Protein AF-A0A4Q0VS12-F1 (afdb_monomer_lite)

Sequence (57 aa):
MLTTLLVTMLSVFFVYRYRYRIINIVLGTRWIRRLAVTGALQIPFIKNRLYARFMPF

Foldseek 3Di:
DVVVVVVVVVVVVCCVVCVPVVVCVCVPDPVNVCVVVVVLCVPVVSVVVVCVVVPVD

Secondary structure (DSSP, 8-state):
-HHHHHHHHHHHHHHHHHHHHHHHHHHHSHHHHHHHHHHHHHSHHHHHHHHHHH---

Radius of gyration: 18.69 Å; chains: 1; bounding box: 54×16×35 Å

Structure (mmCIF, N/CA/C/O backbone):
data_AF-A0A4Q0VS12-F1
#
_entry.id   AF-A0A4Q0VS12-F1
#
loop_
_atom_site.group_PDB
_atom_site.id
_atom_site.type_symbol
_atom_site.label_atom_id
_atom_site.label_alt_id
_atom_site.label_comp_id
_atom_site.label_asym_id
_atom_site.label_entity_id
_atom_site.label_seq_id
_atom_site.pdbx_PDB_ins_code
_atom_site.Cartn_x
_atom_site.Cartn_y
_atom_site.Cartn_z
_atom_site.occupancy
_atom_site.B_iso_or_equiv
_atom_site.auth_seq_id
_atom_site.auth_comp_id
_atom_site.auth_asym_id
_atom_site.auth_atom_id
_atom_site.pdbx_PDB_model_num
ATOM 1 N N . MET A 1 1 ? 26.608 -9.336 -13.119 1.00 73.56 1 MET A N 1
ATOM 2 C CA . MET A 1 1 ? 27.101 -8.000 -12.718 1.00 73.56 1 MET A CA 1
ATOM 3 C C . MET A 1 1 ? 26.509 -6.905 -13.603 1.00 73.56 1 MET A C 1
ATOM 5 O O . MET A 1 1 ? 25.714 -6.126 -13.101 1.00 73.56 1 MET A O 1
ATOM 9 N N . LEU A 1 2 ? 26.803 -6.862 -14.910 1.00 84.88 2 LEU A N 1
ATOM 10 C CA . LEU A 1 2 ? 26.280 -5.806 -15.798 1.00 84.88 2 LEU A CA 1
ATOM 11 C C . LEU A 1 2 ? 24.763 -5.919 -16.053 1.00 84.88 2 LEU A C 1
ATOM 13 O O . LEU A 1 2 ? 24.028 -4.941 -15.958 1.00 84.88 2 LEU A O 1
ATOM 17 N N . THR A 1 3 ? 24.278 -7.139 -16.292 1.00 89.88 3 THR A N 1
ATOM 18 C CA . THR A 1 3 ? 22.853 -7.439 -16.515 1.00 89.88 3 THR A CA 1
ATOM 19 C C . THR A 1 3 ? 21.987 -7.087 -15.307 1.00 89.88 3 THR A C 1
ATOM 21 O O . THR A 1 3 ? 20.959 -6.435 -15.445 1.00 89.88 3 THR A O 1
ATOM 24 N N . THR A 1 4 ? 22.438 -7.439 -14.103 1.00 87.50 4 THR A N 1
ATOM 25 C CA . THR A 1 4 ? 21.774 -7.098 -12.837 1.00 87.50 4 THR A CA 1
ATOM 26 C C . THR A 1 4 ? 21.697 -5.585 -12.610 1.00 87.50 4 THR A C 1
ATOM 28 O O . THR A 1 4 ? 20.688 -5.090 -12.113 1.00 87.50 4 THR A O 1
ATOM 31 N N . LEU A 1 5 ? 22.718 -4.832 -13.031 1.00 89.25 5 LEU A N 1
ATOM 32 C CA . LEU A 1 5 ? 22.761 -3.372 -12.900 1.00 89.25 5 LEU A CA 1
ATOM 33 C C . LEU A 1 5 ? 21.768 -2.700 -13.863 1.00 89.25 5 LEU A C 1
ATOM 35 O O . LEU A 1 5 ? 20.996 -1.833 -13.455 1.00 89.25 5 LEU A O 1
ATOM 39 N N . LEU A 1 6 ? 21.712 -3.183 -15.109 1.00 89.25 6 LEU A N 1
ATOM 40 C CA . LEU A 1 6 ? 20.757 -2.722 -16.120 1.00 89.25 6 LEU A CA 1
ATOM 41 C C . LEU A 1 6 ? 19.304 -3.010 -15.723 1.00 89.25 6 LEU A C 1
ATOM 43 O O . LEU A 1 6 ? 18.460 -2.123 -15.819 1.00 89.25 6 LEU A O 1
ATOM 47 N N . VAL A 1 7 ? 19.012 -4.216 -15.225 1.00 87.69 7 VAL A N 1
ATOM 48 C CA . VAL A 1 7 ? 17.662 -4.598 -14.773 1.00 87.69 7 VAL A CA 1
ATOM 49 C C . VAL A 1 7 ? 17.206 -3.724 -13.604 1.00 87.69 7 VAL A C 1
ATOM 51 O O . VAL A 1 7 ? 16.063 -3.268 -13.587 1.00 87.69 7 VAL A O 1
ATOM 54 N N . THR A 1 8 ? 18.101 -3.434 -12.657 1.00 87.00 8 THR A N 1
ATOM 55 C CA . THR A 1 8 ? 17.784 -2.562 -11.518 1.00 87.00 8 THR A CA 1
ATOM 56 C C . THR A 1 8 ? 17.482 -1.134 -11.977 1.00 87.00 8 THR A C 1
ATOM 58 O O . THR A 1 8 ? 16.468 -0.568 -11.572 1.00 87.00 8 THR A O 1
ATOM 61 N N . MET A 1 9 ? 18.292 -0.567 -12.878 1.00 86.62 9 MET A N 1
ATOM 62 C CA . MET A 1 9 ? 18.041 0.773 -13.422 1.00 86.62 9 MET A CA 1
ATOM 63 C C . MET A 1 9 ? 16.740 0.855 -14.227 1.00 86.62 9 MET A C 1
ATOM 65 O O . MET A 1 9 ? 15.961 1.791 -14.041 1.00 86.62 9 MET A O 1
ATOM 69 N N . LEU A 1 10 ? 16.471 -0.138 -15.078 1.00 85.50 10 LEU A N 1
ATOM 70 C CA . LEU A 1 10 ? 15.229 -0.221 -15.847 1.00 85.50 10 LEU A CA 1
ATOM 71 C C . LEU A 1 10 ? 14.010 -0.327 -14.934 1.00 85.50 10 LEU A C 1
ATOM 73 O O . LEU A 1 10 ? 13.037 0.387 -15.151 1.00 85.50 10 LEU A O 1
ATOM 77 N N . SER A 1 11 ? 14.078 -1.162 -13.894 1.00 81.50 11 SER A N 1
ATOM 78 C CA . SER A 1 11 ? 13.011 -1.323 -12.904 1.00 81.50 11 SER A CA 1
ATOM 79 C C . SER A 1 11 ? 12.691 -0.002 -12.202 1.00 81.50 11 SER A C 1
ATOM 81 O O . SER A 1 11 ? 11.540 0.437 -12.199 1.00 81.50 11 SER A O 1
ATOM 83 N N . VAL A 1 12 ? 13.712 0.695 -11.695 1.00 83.25 12 VAL A N 1
ATOM 84 C CA . VAL A 1 12 ? 13.538 1.994 -11.026 1.00 83.25 12 VAL A CA 1
ATOM 85 C C . VAL A 1 12 ? 12.956 3.036 -11.986 1.00 83.25 12 VAL A C 1
ATOM 87 O O . VAL A 1 12 ? 12.020 3.750 -11.622 1.00 83.25 12 VAL A O 1
ATOM 90 N N . PHE A 1 13 ? 13.438 3.090 -13.230 1.00 85.12 13 PHE A N 1
ATOM 91 C CA . PHE A 1 13 ? 12.918 4.006 -14.247 1.00 85.12 13 PHE A CA 1
ATOM 92 C C . PHE A 1 13 ? 11.449 3.716 -14.594 1.00 85.12 13 PHE A C 1
ATOM 94 O O . PHE A 1 13 ? 10.630 4.636 -14.677 1.00 85.12 13 PHE A O 1
ATOM 101 N N . PHE A 1 14 ? 11.086 2.439 -14.736 1.00 82.25 14 PHE A N 1
ATOM 102 C CA . PHE A 1 14 ? 9.712 2.015 -15.002 1.00 82.25 14 PHE A CA 1
ATOM 103 C C . PHE A 1 14 ? 8.776 2.383 -13.850 1.00 82.25 14 PHE A C 1
ATOM 105 O O . PHE A 1 14 ? 7.698 2.933 -14.080 1.00 82.25 14 PHE A O 1
ATOM 112 N N . VAL A 1 15 ? 9.206 2.144 -12.608 1.00 79.50 15 VAL A N 1
ATOM 113 C CA . VAL A 1 15 ? 8.452 2.510 -11.404 1.00 79.50 15 VAL A CA 1
ATOM 114 C C . VAL A 1 15 ? 8.258 4.023 -11.324 1.00 79.50 15 VAL A C 1
ATOM 116 O O . VAL A 1 15 ? 7.154 4.481 -11.037 1.00 79.50 15 VAL A O 1
ATOM 119 N N . TYR A 1 16 ? 9.277 4.818 -11.654 1.00 78.44 16 TYR A N 1
ATOM 120 C CA . TYR A 1 16 ? 9.173 6.277 -11.619 1.00 78.44 16 TYR A CA 1
ATOM 121 C C . TYR A 1 16 ? 8.246 6.830 -12.712 1.00 78.44 16 TYR A C 1
ATOM 123 O O . TYR A 1 16 ? 7.457 7.744 -12.463 1.00 78.44 16 TYR A O 1
ATOM 131 N N . ARG A 1 17 ? 8.290 6.251 -13.918 1.00 80.56 17 ARG A N 1
ATOM 132 C CA . ARG A 1 17 ? 7.437 6.638 -15.054 1.00 80.56 17 ARG A CA 1
ATOM 133 C C . ARG A 1 17 ? 5.975 6.243 -14.834 1.00 80.56 17 ARG A C 1
ATOM 135 O O . ARG A 1 17 ? 5.080 7.030 -15.130 1.00 80.56 17 ARG A O 1
ATOM 142 N N . TYR A 1 18 ? 5.732 5.048 -14.295 1.00 78.06 18 TYR A N 1
ATOM 143 C CA . TYR A 1 18 ? 4.397 4.457 -14.142 1.00 78.06 18 TYR A CA 1
ATOM 144 C C . TYR A 1 18 ? 3.878 4.447 -12.707 1.00 78.06 18 TYR A C 1
ATOM 146 O O . TYR A 1 18 ? 2.883 3.776 -12.438 1.00 78.06 18 TYR A O 1
ATOM 154 N N . ARG A 1 19 ? 4.497 5.222 -11.811 1.00 70.94 19 ARG A N 1
ATOM 155 C CA . ARG A 1 19 ? 4.153 5.380 -10.389 1.00 70.94 19 ARG A CA 1
ATOM 156 C C . ARG A 1 19 ? 2.656 5.259 -10.101 1.00 70.94 19 ARG A C 1
ATOM 158 O O . ARG A 1 19 ? 2.245 4.383 -9.352 1.00 70.94 19 ARG A O 1
ATOM 165 N N . TYR A 1 20 ? 1.822 6.032 -10.792 1.00 74.19 20 TYR A N 1
ATOM 166 C CA . TYR A 1 20 ? 0.373 6.007 -10.575 1.00 74.19 20 TYR A CA 1
ATOM 167 C C . TYR A 1 20 ? -0.340 4.792 -11.185 1.00 74.19 20 TYR A C 1
ATOM 169 O O . TYR A 1 20 ? -1.299 4.293 -10.606 1.00 74.19 20 TYR A O 1
ATOM 177 N N . ARG A 1 21 ? 0.128 4.268 -12.325 1.00 78.00 21 ARG A N 1
ATOM 178 C CA . ARG A 1 21 ? -0.469 3.090 -12.980 1.00 78.00 21 ARG A CA 1
ATOM 179 C C . ARG A 1 21 ? -0.179 1.811 -12.203 1.00 78.00 21 ARG A C 1
ATOM 181 O O . ARG A 1 21 ? -1.079 1.003 -12.014 1.00 78.00 21 ARG A O 1
ATOM 188 N N . ILE A 1 22 ? 1.055 1.661 -11.725 1.00 79.06 22 ILE A N 1
ATOM 189 C CA . ILE A 1 22 ? 1.484 0.516 -10.919 1.00 79.06 22 ILE A CA 1
ATOM 190 C C . ILE A 1 22 ? 0.724 0.514 -9.598 1.00 79.06 22 ILE A C 1
ATOM 192 O O . ILE A 1 22 ? 0.126 -0.498 -9.257 1.00 79.06 22 ILE A O 1
ATOM 196 N N . ILE A 1 23 ? 0.661 1.654 -8.903 1.00 79.94 23 ILE A N 1
ATOM 197 C CA . ILE A 1 23 ? -0.110 1.772 -7.662 1.00 79.94 23 ILE A CA 1
ATOM 198 C C . ILE A 1 23 ? -1.583 1.431 -7.907 1.00 79.94 23 ILE A C 1
ATOM 200 O O . ILE A 1 23 ? -2.155 0.676 -7.133 1.00 79.94 23 ILE A O 1
ATOM 204 N N . ASN A 1 24 ? -2.192 1.901 -8.997 1.00 82.00 24 ASN A N 1
ATOM 205 C CA . ASN A 1 24 ? -3.598 1.610 -9.276 1.00 82.00 24 ASN A CA 1
ATOM 206 C C . ASN A 1 24 ? -3.851 0.125 -9.600 1.00 82.00 24 ASN A C 1
ATOM 208 O O . ASN A 1 24 ? -4.851 -0.438 -9.166 1.00 82.00 24 ASN A O 1
ATOM 212 N N . ILE A 1 25 ? -2.930 -0.535 -10.312 1.00 82.12 25 ILE A N 1
ATOM 213 C CA . ILE A 1 25 ? -2.988 -1.985 -10.564 1.00 82.12 25 ILE A CA 1
ATOM 214 C C . ILE A 1 25 ? -2.823 -2.757 -9.251 1.00 82.12 25 ILE A C 1
ATOM 216 O O . ILE A 1 25 ? -3.606 -3.657 -8.959 1.00 82.12 25 ILE A O 1
ATOM 220 N N . VAL A 1 26 ? -1.847 -2.370 -8.428 1.00 79.69 26 VAL A N 1
ATOM 221 C CA . VAL A 1 26 ? -1.586 -2.979 -7.120 1.00 79.69 26 VAL A CA 1
ATOM 222 C C . VAL A 1 26 ? -2.803 -2.813 -6.205 1.00 79.69 26 VAL A C 1
ATOM 224 O O . VAL A 1 26 ? -3.308 -3.804 -5.687 1.00 79.69 26 VAL A O 1
ATOM 227 N N . LEU A 1 27 ? -3.348 -1.603 -6.074 1.00 77.69 27 LEU A N 1
ATOM 228 C CA . LEU A 1 27 ? -4.534 -1.311 -5.259 1.00 77.69 27 LEU A CA 1
ATOM 229 C C . LEU A 1 27 ? -5.824 -1.932 -5.816 1.00 77.69 27 LEU A C 1
ATOM 231 O O . LEU A 1 27 ? -6.729 -2.253 -5.047 1.00 77.69 27 LEU A O 1
ATOM 235 N N . GLY A 1 28 ? -5.910 -2.133 -7.133 1.00 76.69 28 GLY A N 1
ATOM 236 C CA . GLY A 1 28 ? -7.041 -2.780 -7.796 1.00 76.69 28 GLY A CA 1
ATOM 237 C C . GLY A 1 28 ? -7.090 -4.298 -7.602 1.00 76.69 28 GLY A C 1
ATOM 238 O O . GLY A 1 28 ? -8.144 -4.910 -7.790 1.00 76.69 28 GLY A O 1
ATOM 239 N N . THR A 1 29 ? -5.988 -4.934 -7.192 1.00 84.75 29 THR A N 1
ATOM 240 C CA . THR A 1 29 ? -5.999 -6.381 -6.950 1.00 84.75 29 THR A CA 1
ATOM 241 C C . THR A 1 29 ? -6.742 -6.744 -5.662 1.00 84.75 29 THR A C 1
ATOM 243 O O . THR A 1 29 ? -6.493 -6.227 -4.569 1.00 84.75 29 THR A O 1
ATOM 246 N N . ARG A 1 30 ? -7.643 -7.733 -5.771 1.00 79.81 30 ARG A N 1
ATOM 247 C CA . ARG A 1 30 ? -8.441 -8.262 -4.647 1.00 79.81 30 ARG A CA 1
ATOM 248 C C . ARG A 1 30 ? -7.572 -8.758 -3.484 1.00 79.81 30 ARG A C 1
ATOM 250 O O . ARG A 1 30 ? -8.007 -8.709 -2.335 1.00 79.81 30 ARG A O 1
ATOM 257 N N . TRP A 1 31 ? -6.355 -9.212 -3.784 1.00 80.88 31 TRP A N 1
ATOM 258 C CA . TRP A 1 31 ? -5.374 -9.686 -2.810 1.00 80.88 31 TRP A CA 1
ATOM 259 C C . TRP A 1 31 ? -4.799 -8.563 -1.945 1.00 80.88 31 TRP A C 1
ATOM 261 O O . TRP A 1 31 ? -4.825 -8.686 -0.722 1.00 80.88 31 TRP A O 1
ATOM 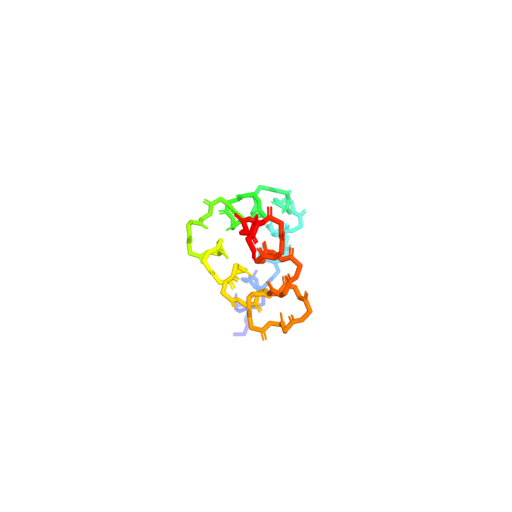271 N N . ILE A 1 32 ? -4.376 -7.443 -2.544 1.00 85.75 32 ILE A N 1
ATOM 272 C CA . ILE A 1 32 ? -3.901 -6.279 -1.782 1.00 85.75 32 ILE A CA 1
ATOM 273 C C . ILE A 1 32 ? -5.011 -5.732 -0.890 1.00 85.75 32 ILE A C 1
ATOM 275 O O . ILE A 1 32 ? -4.773 -5.449 0.282 1.00 85.75 32 ILE A O 1
ATOM 279 N N . ARG A 1 33 ? -6.249 -5.663 -1.396 1.00 83.38 33 ARG A N 1
ATOM 280 C CA . ARG A 1 33 ? -7.393 -5.240 -0.581 1.00 83.38 33 ARG A CA 1
ATOM 281 C C . ARG A 1 33 ? -7.600 -6.156 0.624 1.00 83.38 33 ARG A C 1
ATOM 283 O O . ARG A 1 33 ? -7.873 -5.669 1.715 1.00 83.38 33 ARG A O 1
ATOM 290 N N . ARG A 1 34 ? -7.457 -7.474 0.447 1.00 86.25 34 ARG A N 1
ATOM 291 C CA . ARG A 1 34 ? -7.582 -8.440 1.546 1.00 86.25 34 ARG A CA 1
ATOM 292 C C . ARG A 1 34 ? -6.474 -8.255 2.578 1.00 86.25 34 ARG A C 1
ATOM 294 O O . ARG A 1 34 ? -6.781 -8.223 3.758 1.00 86.25 34 ARG A O 1
ATOM 301 N N . LEU A 1 35 ? -5.226 -8.070 2.150 1.00 87.12 35 LEU A N 1
ATOM 302 C CA . LEU A 1 35 ? -4.105 -7.794 3.054 1.00 87.12 35 LEU A CA 1
ATOM 303 C C . LEU A 1 35 ? -4.301 -6.491 3.832 1.00 87.12 35 LEU A C 1
ATOM 305 O O . LEU A 1 35 ? -4.145 -6.483 5.049 1.00 87.12 35 LEU A O 1
ATOM 309 N N . ALA A 1 36 ? -4.705 -5.418 3.150 1.00 86.50 36 ALA A N 1
ATOM 310 C CA . ALA A 1 36 ? -4.964 -4.127 3.774 1.00 86.50 36 ALA A CA 1
ATOM 311 C C . ALA A 1 36 ? -6.097 -4.210 4.808 1.00 86.50 36 ALA A C 1
ATOM 313 O O . ALA A 1 36 ? -5.944 -3.724 5.923 1.00 86.50 36 ALA A O 1
ATOM 314 N N . VAL A 1 37 ? -7.213 -4.867 4.469 1.00 87.69 37 VAL A N 1
ATOM 315 C CA . VAL A 1 37 ? -8.361 -5.036 5.375 1.00 87.69 37 VAL A CA 1
ATOM 316 C C . VAL A 1 37 ? -8.009 -5.945 6.552 1.00 87.69 37 VAL A C 1
ATOM 318 O O . VAL A 1 37 ? -8.270 -5.574 7.692 1.00 87.69 37 VAL A O 1
ATOM 321 N N . THR A 1 38 ? -7.383 -7.100 6.309 1.00 86.81 38 THR A N 1
ATOM 322 C CA . THR A 1 38 ? -6.979 -8.029 7.374 1.00 86.81 38 THR A CA 1
ATOM 323 C C . THR A 1 38 ? -5.945 -7.393 8.304 1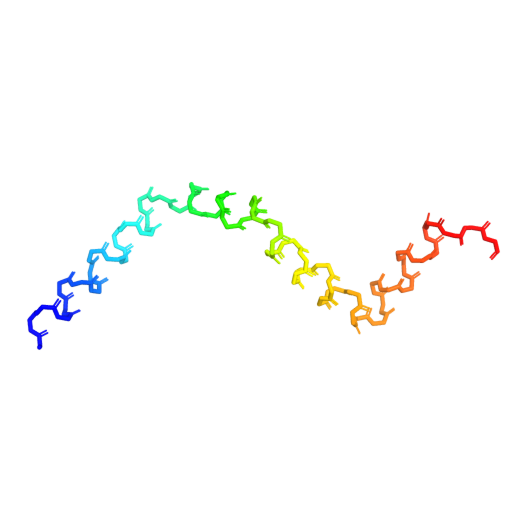.00 86.81 38 THR A C 1
ATOM 325 O O . THR A 1 38 ? -6.088 -7.496 9.517 1.00 86.81 38 THR A O 1
ATOM 328 N N . GLY A 1 39 ? -4.946 -6.688 7.765 1.00 87.62 39 GLY A N 1
ATOM 329 C CA . GLY A 1 39 ? -3.949 -5.972 8.564 1.00 87.62 39 GLY A CA 1
ATOM 330 C C . GLY A 1 39 ? -4.563 -4.827 9.372 1.00 87.62 39 GLY A C 1
ATOM 331 O O . GLY A 1 39 ? -4.298 -4.697 10.563 1.00 87.62 39 GLY A O 1
ATOM 332 N N . ALA A 1 40 ? -5.459 -4.042 8.769 1.00 86.69 40 ALA A N 1
ATOM 333 C CA . ALA A 1 40 ? -6.171 -2.982 9.479 1.00 86.69 40 ALA A CA 1
ATOM 334 C C . ALA A 1 40 ? -7.080 -3.531 10.596 1.00 86.69 40 ALA A C 1
ATOM 336 O O . ALA A 1 40 ? -7.163 -2.932 11.664 1.00 86.69 40 ALA A O 1
ATOM 337 N N . LEU A 1 41 ? -7.725 -4.686 10.392 1.00 87.06 41 LEU A N 1
ATOM 338 C CA . LEU A 1 41 ? -8.579 -5.346 11.392 1.00 87.06 41 LEU A CA 1
ATOM 339 C C . LEU A 1 41 ? -7.805 -5.981 12.557 1.00 87.06 41 LEU A C 1
ATOM 341 O O . LEU A 1 41 ? -8.397 -6.199 13.614 1.00 87.06 41 LEU A O 1
ATOM 345 N N . GLN A 1 42 ? -6.508 -6.261 12.402 1.00 87.44 42 GLN A N 1
ATOM 346 C CA . GLN A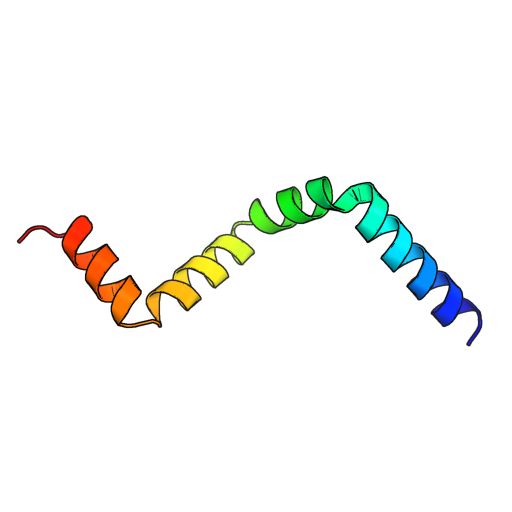 1 42 ? -5.654 -6.699 13.515 1.00 87.44 42 GLN A CA 1
ATOM 347 C C . GLN A 1 42 ? -5.383 -5.569 14.515 1.00 87.44 42 GLN A C 1
ATOM 349 O O . GLN A 1 42 ? -5.062 -5.834 15.672 1.00 87.44 42 GLN A O 1
ATOM 354 N N . ILE A 1 43 ? -5.546 -4.309 14.101 1.00 90.69 43 ILE A N 1
ATOM 355 C CA . ILE A 1 43 ? -5.364 -3.155 14.977 1.00 90.69 43 ILE A CA 1
ATOM 356 C C . ILE A 1 43 ? -6.645 -2.970 15.809 1.00 90.69 43 ILE A C 1
ATOM 358 O O . ILE A 1 43 ? -7.690 -2.625 15.246 1.00 90.69 43 ILE A O 1
ATOM 362 N N . PRO A 1 44 ? -6.596 -3.132 17.147 1.00 80.94 44 PRO A N 1
ATOM 363 C CA . PRO A 1 44 ? -7.791 -3.126 17.996 1.00 80.94 44 PRO A CA 1
ATOM 364 C C . PRO A 1 44 ? -8.569 -1.806 17.922 1.00 80.94 44 PRO A C 1
ATOM 366 O O . PRO A 1 44 ? -9.795 -1.806 17.955 1.00 80.94 44 PRO A O 1
ATOM 369 N N . PHE A 1 45 ? -7.880 -0.677 17.737 1.00 86.00 45 PHE A N 1
ATOM 370 C CA . PHE A 1 45 ? -8.519 0.632 17.588 1.00 86.00 45 PHE A CA 1
ATOM 371 C C . PHE A 1 45 ? -9.369 0.745 16.312 1.00 86.00 45 PHE A C 1
ATOM 373 O O . PHE A 1 45 ? -10.508 1.215 16.350 1.00 86.00 45 PHE A O 1
ATOM 380 N N . ILE A 1 46 ? -8.828 0.291 15.176 1.00 85.44 46 ILE A N 1
ATOM 381 C CA . ILE A 1 46 ? -9.526 0.323 13.885 1.00 85.44 46 ILE A CA 1
ATOM 382 C C . ILE A 1 46 ? -10.675 -0.676 13.914 1.00 85.44 46 ILE A C 1
ATOM 384 O O . ILE A 1 46 ? -11.795 -0.323 13.555 1.00 85.44 46 ILE A O 1
ATOM 388 N N . LYS A 1 47 ? -10.404 -1.885 14.416 1.00 81.44 47 LYS A N 1
ATOM 389 C CA . LYS A 1 47 ? -11.387 -2.939 14.647 1.00 81.44 47 LYS A CA 1
ATOM 390 C C . LYS A 1 47 ? -12.611 -2.399 15.396 1.00 81.44 47 LYS A C 1
ATOM 392 O O . LYS A 1 47 ? -13.723 -2.486 14.884 1.00 81.44 47 LYS A O 1
ATOM 397 N N . ASN A 1 48 ? -12.407 -1.767 16.552 1.00 83.62 48 ASN A N 1
ATOM 398 C CA . ASN A 1 48 ? -13.494 -1.261 17.394 1.00 83.62 48 ASN A CA 1
ATOM 399 C C . ASN A 1 48 ? -14.283 -0.126 16.726 1.00 83.62 48 ASN A C 1
ATOM 401 O O . ASN A 1 48 ? -15.508 -0.124 16.794 1.00 83.62 48 ASN A O 1
ATOM 405 N N . ARG A 1 49 ? -13.618 0.803 16.021 1.00 84.69 49 ARG A N 1
ATOM 406 C CA . ARG A 1 49 ? -14.312 1.848 15.243 1.00 84.69 49 ARG A CA 1
ATOM 407 C C . ARG A 1 49 ? -15.160 1.274 14.113 1.00 84.69 49 ARG A C 1
ATOM 409 O O . ARG A 1 49 ? -16.232 1.800 13.830 1.00 84.69 49 ARG A O 1
ATOM 416 N N . LEU A 1 50 ? -14.657 0.246 13.437 1.00 85.44 50 LEU A N 1
ATOM 417 C CA . LEU A 1 50 ? -15.336 -0.371 12.304 1.00 85.44 50 LEU A CA 1
ATOM 418 C C . LEU A 1 50 ? -16.563 -1.141 12.801 1.00 85.44 50 LEU A C 1
ATOM 420 O O . LEU A 1 50 ? -17.663 -0.883 12.328 1.00 85.44 50 LEU A O 1
ATOM 424 N N . TYR A 1 51 ? -16.411 -1.980 13.828 1.00 84.31 51 TYR A N 1
ATOM 425 C CA . TYR A 1 51 ? -17.545 -2.674 14.443 1.00 84.31 51 TYR A CA 1
ATOM 426 C C . TYR A 1 51 ? -18.582 -1.710 15.020 1.00 84.31 51 TYR A C 1
ATOM 428 O O . TYR A 1 51 ? -19.753 -1.868 14.706 1.00 84.31 51 TYR A O 1
ATOM 436 N N . ALA A 1 52 ? -18.178 -0.661 15.744 1.00 82.62 52 ALA A N 1
ATOM 437 C CA . ALA A 1 52 ? -19.114 0.337 16.272 1.00 82.62 52 ALA A CA 1
ATOM 438 C C . ALA A 1 52 ? -19.894 1.083 15.173 1.00 82.62 52 ALA A C 1
ATOM 440 O O . ALA A 1 52 ? -21.015 1.528 15.393 1.00 82.62 52 ALA A O 1
ATOM 441 N N . ARG A 1 53 ? -19.309 1.229 13.977 1.00 78.38 53 ARG A N 1
ATOM 442 C CA . ARG A 1 53 ? -19.965 1.887 12.840 1.00 78.38 53 ARG A CA 1
ATOM 443 C C . ARG A 1 53 ? -20.872 0.952 12.038 1.00 78.38 53 ARG A C 1
ATOM 445 O O . ARG A 1 53 ? -21.813 1.436 11.417 1.00 78.38 53 ARG A O 1
ATOM 452 N N . PHE A 1 54 ? -20.580 -0.348 12.013 1.00 78.38 54 PHE A N 1
ATOM 453 C CA . PHE A 1 54 ? -21.342 -1.343 11.246 1.00 78.38 54 PHE A CA 1
ATOM 454 C C . PHE A 1 54 ? -22.372 -2.121 12.077 1.00 78.38 54 PHE A C 1
ATOM 456 O O . PHE A 1 54 ? -23.342 -2.611 11.509 1.00 78.38 54 PHE A O 1
ATOM 463 N N . MET A 1 55 ? -22.181 -2.243 13.389 1.00 75.81 55 MET A N 1
ATOM 464 C CA . MET A 1 55 ? -23.087 -2.931 14.311 1.00 75.81 55 MET A CA 1
ATOM 465 C C . MET A 1 55 ? -23.496 -1.964 15.431 1.00 75.81 55 MET A C 1
ATOM 467 O O . MET A 1 55 ? -22.846 -1.934 16.475 1.00 75.81 55 MET A O 1
ATOM 471 N N . PRO A 1 56 ? -24.531 -1.134 15.203 1.00 67.31 56 PRO A N 1
ATOM 472 C CA . PRO A 1 56 ? -25.103 -0.259 16.218 1.00 67.31 56 PRO A CA 1
ATOM 473 C C . PRO A 1 56 ? -26.144 -1.029 17.047 1.00 67.31 56 PRO A C 1
ATOM 475 O O . PRO A 1 56 ? -27.341 -0.770 16.926 1.00 67.31 56 PRO A O 1
ATOM 478 N N . PHE A 1 57 ? -25.703 -2.008 17.839 1.00 63.09 57 PHE A N 1
ATOM 479 C CA . PHE A 1 57 ? -26.557 -2.716 18.800 1.00 63.09 57 PHE A CA 1
ATOM 480 C C . PHE A 1 57 ? -25.887 -2.719 20.170 1.00 63.09 57 PHE A C 1
ATOM 482 O O . PHE A 1 57 ? -24.693 -3.098 20.222 1.00 63.09 57 PHE A O 1
#

pLDDT: mean 82.39, std 5.46, range [63.09, 90.69]

Organism: NCBI:txid1548597

=== Feature glossary ===
Feature key, reading from the visual/contextual features back to the raw sequence:

Rendered structure images. Six rendered views show the 3D structure from the faces of a cube — i.e. along ±x, ±y, ±z. Rendering representation is drawn randomly per protein from cartoon (secondary-structure ribbons), sticks (backbone bonds), or molecular surface; coloring is either N→C rainbow (blue at the N-terminus through red at the C-terminus) or one color per chain.

Contact-map, Ramachandran, and PAE plots. The contact map is a binary N×N matrix image: pixel (i, j) is dark where Cα_i and Cα_j are within 8 Å and |i−j|>4. Because the |i−j|>4 filter removes local helical contacts, off-diagonal stripes parallel to the main diagonal indicate parallel β-sheets; stripes perpendicular to it indicate antiparallel β-sheets. The Ramachandran plot scatters every residue's (φ, ψ) pair against the sterically allowed regions. The PAE heatmap renders the predicted-aligned-error matrix.

InterPro / GO / CATH / organism. Database cross-references. InterPro integrates a dozen domain/family signature databases into unified entries with residue-range hits. GO terms attach function/process/location labels with evidence codes. CATH codes position the fold in a four-level structural taxonomy. Organism is the NCBI-taxonomy species name.

Nearest PDB structures. The Foldseek neighbor list gives the closest experimentally determined struct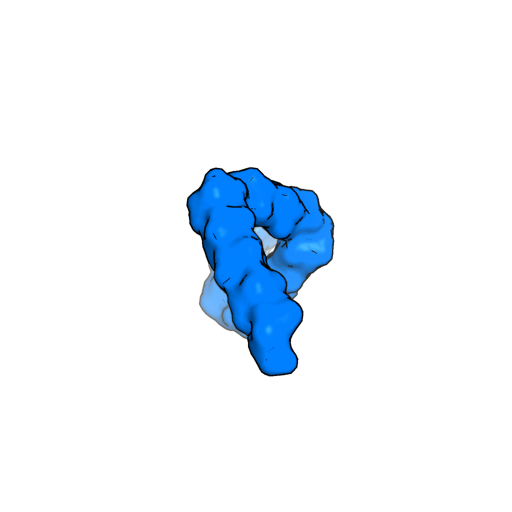ures in the PDB, ranked by structural alignment. TM-score near 1 means near-identical fold; near 0.3 means only rough topology match. This is how one finds what a novel AlphaFold prediction most resembles in the solved-structure universe.

Predicted aligned error. PAE(i, j) answers: if I align the predicted and true structures on residue i, how far off (in Å) do I expect residue j to be? A block-diagonal PAE matrix with low values on the blocks and high values off-diagonal is the signature of a multi-domain protein with confidently predicted domains but uncertain inter-domain orientation.

Solvent-accessible surface area. Accessible surface area quantifies burial. A residue with SASA near zero is packed into the hydrophobic core; one with SASA >100 Å² sits on the surface. Computed here via the Shrake–Rupley numerical algorithm with a 1.4 Å probe.

B-factor. B-factor (Debye–Waller factor) reflects atomic displacement in the crystal lattice. It is an experimental observable (units Å²), not a prediction; low values mean the atom is pinned down, high values mean it moves or is heterogeneous across the crystal.

pLDDT. For AlphaFold models, the B-factor field carries pLDDT — the model's own estimate of local accuracy on a 0–100 scale. Regions with pLDDT<50 should be treated as essentially unmodeled; they often correspond to intrinsically disordered segments.

Backbone torsions (φ/ψ). φ (phi) and ψ (psi) are the two rotatable backbone dihedrals per residue: φ is the C(i-1)–N–Cα–C torsion, ψ is the N–Cα–C–N(i+1) t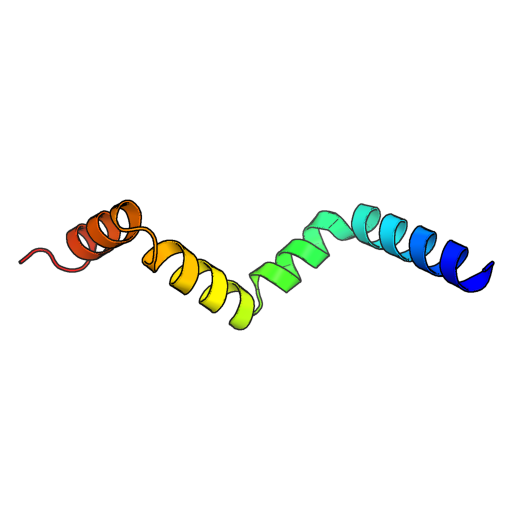orsion, both in degrees on (−180°, 180°]. α-helical residues cluster near (−60°, −45°); β-strand residues near (−120°, +130°). A Ramachandran plot is simply a scatter of (φ, ψ) for every residue.

Rad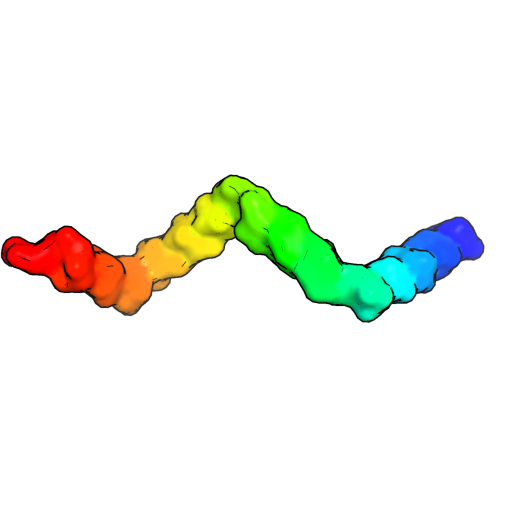ius of gyration, Cα contacts, bounding box. Radius of gyration (Rg) is the root-mean-square distance of Cα atoms from their centroid — a single number for overall size and compactness. A globular domain of N residues has Rg ≈ 2.2·N^0.38 Å; an extended or disordered chain has a much larger Rg. The Cα contact count is the number of residue pairs whose Cα atoms are within 8 Å and are more than four positions apart in sequence — a standard proxy for tertiary packing density. The bounding box is the smallest axis-aligned box enclosing all Cα atoms.

Secondary structure (3-state, P-SEA). Three-state secondary structure (P-SEA) collapses the eight DSSP classes into helix (a), strand (b), and coil (c). P-SEA assigns these from Cα geometry alone — distances and angles — without requiring backbone oxygens, so it works on any Cα trace.

Secondary structure (8-state, DSSP). DSSP 8-state secondary structure assigns each residue one of H (α-helix), G (3₁₀-helix), I (π-helix), E (extended β-strand), B (isolated β-bridge), T (hydrogen-bonded turn), S (bend), or '-' (coil). The assignment is computed from backbone hydrogen-bond geometry via the Kabsch–Sander algorithm.

Foldseek 3Di. A 3Di character summarizes, for each residue, the relative orientation of the Cα frame of its nearest spatial neighbor. Because it encodes fold topology rather than chemistry, 3Di alignments detect remote structural similarity that sequence alignment misses.

mmCIF coordinates. The mmCIF block holds the 3D Cartesian coordinates of each backbone atom (N, Cα, C, O) in ångströms. mmCIF is the PDB's canonical archive format — a tagged-loop text representation of the atomic model.

Sequence. Sequence gives the chain of amino acids in standard one-letter code (A=alanine, C=cysteine, …, Y=tyrosine), read N→C. It is the only feature that is directly encoded by the gene; all structural features are derived from the folded form of this sequence.